Protein AF-A0A7R9PEX0-F1 (afdb_monomer)

Structure (mmCIF, N/CA/C/O backbone):
data_AF-A0A7R9PEX0-F1
#
_entry.id   AF-A0A7R9PEX0-F1
#
loop_
_atom_site.group_PDB
_atom_site.id
_atom_site.type_symbol
_atom_site.label_atom_id
_atom_site.label_alt_id
_atom_site.label_comp_id
_atom_site.label_asym_id
_atom_site.label_entity_id
_atom_site.label_seq_id
_atom_site.pdbx_PDB_ins_code
_atom_site.Cartn_x
_atom_site.Cartn_y
_atom_site.Cartn_z
_atom_site.occupancy
_atom_site.B_iso_or_equiv
_atom_site.auth_seq_id
_atom_site.auth_comp_id
_atom_site.auth_asym_id
_atom_site.auth_atom_id
_atom_site.pdbx_PDB_model_num
ATOM 1 N N . VAL A 1 1 ? 15.701 0.969 -2.420 1.00 59.28 1 VAL A N 1
ATOM 2 C CA . VAL A 1 1 ? 16.287 2.121 -3.173 1.00 59.28 1 VAL A CA 1
ATOM 3 C C . VAL A 1 1 ? 17.121 1.694 -4.387 1.00 59.28 1 VAL A C 1
ATOM 5 O O . VAL A 1 1 ? 16.841 2.173 -5.481 1.00 59.28 1 VAL A O 1
ATOM 8 N N . LEU A 1 2 ? 18.092 0.781 -4.248 1.00 70.50 2 LEU A N 1
ATOM 9 C CA . LEU A 1 2 ? 18.941 0.344 -5.372 1.00 70.50 2 LEU A CA 1
ATOM 10 C C . LEU A 1 2 ? 18.172 -0.423 -6.465 1.00 70.50 2 LEU A C 1
ATOM 12 O O . LEU A 1 2 ? 18.310 -0.108 -7.642 1.00 70.50 2 LEU A O 1
ATOM 16 N N . MET A 1 3 ? 17.311 -1.373 -6.082 1.00 71.62 3 MET A N 1
ATOM 17 C CA . MET A 1 3 ? 16.516 -2.155 -7.045 1.00 71.62 3 MET A CA 1
ATOM 18 C C . MET A 1 3 ? 15.569 -1.270 -7.865 1.00 71.62 3 MET A C 1
ATOM 20 O O . MET A 1 3 ? 15.508 -1.384 -9.085 1.00 71.62 3 MET A O 1
ATOM 24 N N . LYS A 1 4 ? 14.920 -0.295 -7.217 1.00 69.44 4 LYS A N 1
ATOM 25 C CA . LYS A 1 4 ? 14.144 0.756 -7.891 1.00 69.44 4 LYS A CA 1
ATOM 26 C C . LYS A 1 4 ? 14.988 1.508 -8.915 1.00 69.44 4 LYS A C 1
ATOM 28 O O . LYS A 1 4 ? 14.563 1.661 -10.057 1.00 69.44 4 LYS A O 1
ATOM 33 N N . TYR A 1 5 ? 16.153 2.008 -8.495 1.00 75.81 5 TYR A N 1
ATOM 34 C CA . TYR A 1 5 ? 17.030 2.786 -9.366 1.00 75.81 5 TYR A CA 1
ATOM 35 C C . TYR A 1 5 ? 17.393 1.986 -10.617 1.00 75.81 5 TYR A C 1
ATOM 37 O O . TYR A 1 5 ? 17.167 2.477 -11.716 1.00 75.81 5 TYR A O 1
ATOM 45 N N . LEU A 1 6 ? 17.814 0.729 -10.449 1.00 76.06 6 LEU A N 1
ATOM 46 C CA . LEU A 1 6 ? 18.171 -0.159 -11.555 1.00 76.06 6 LEU A CA 1
ATOM 47 C C . LEU A 1 6 ? 17.001 -0.425 -12.514 1.00 76.06 6 LEU A C 1
ATOM 49 O O . LEU A 1 6 ? 17.200 -0.473 -13.728 1.00 76.06 6 LEU A O 1
ATOM 53 N N . GLY A 1 7 ? 15.779 -0.567 -11.991 1.00 79.69 7 GLY A N 1
ATOM 54 C CA . GLY A 1 7 ? 14.582 -0.782 -12.808 1.00 79.69 7 GLY A CA 1
ATOM 55 C C . GLY A 1 7 ? 14.257 0.420 -13.670 1.00 79.69 7 GLY A C 1
ATOM 56 O O . GLY A 1 7 ? 14.071 0.269 -14.878 1.00 79.69 7 GLY A O 1
ATOM 57 N N . LYS A 1 8 ? 14.285 1.611 -13.064 1.00 76.69 8 LYS A N 1
ATOM 58 C CA . LYS A 1 8 ? 14.032 2.869 -13.770 1.00 76.69 8 LYS A CA 1
ATOM 59 C C . LYS A 1 8 ? 15.133 3.199 -14.774 1.00 76.69 8 LYS A C 1
ATOM 61 O O . LYS A 1 8 ? 14.828 3.553 -15.906 1.00 76.69 8 LYS A O 1
ATOM 66 N N . SER A 1 9 ? 16.399 3.110 -14.363 1.00 83.44 9 SER A N 1
ATOM 67 C CA . SER A 1 9 ? 17.535 3.599 -15.152 1.00 83.44 9 SER A CA 1
ATOM 68 C C . SER A 1 9 ? 17.871 2.699 -16.337 1.00 83.44 9 SER A C 1
ATOM 70 O O . SER A 1 9 ? 18.325 3.197 -17.362 1.00 83.44 9 SER A O 1
ATOM 72 N N . HIS A 1 10 ? 17.637 1.388 -16.218 1.00 85.06 10 HIS A N 1
ATOM 73 C CA . HIS A 1 10 ? 17.987 0.411 -17.255 1.00 85.06 10 HIS A CA 1
ATOM 74 C C . HIS A 1 10 ? 16.772 -0.222 -17.947 1.00 85.06 10 HIS A C 1
ATOM 76 O O . HIS A 1 10 ? 16.941 -1.160 -18.722 1.00 85.06 10 HIS A O 1
ATOM 82 N N . ASN A 1 11 ? 15.556 0.277 -17.687 1.00 88.06 11 ASN A N 1
ATOM 83 C CA . ASN A 1 11 ? 14.304 -0.262 -18.230 1.00 88.06 11 ASN A CA 1
ATOM 84 C C . ASN A 1 11 ? 14.099 -1.760 -17.916 1.00 88.06 11 ASN A C 1
ATOM 86 O O . ASN A 1 11 ? 13.616 -2.539 -18.736 1.00 88.06 11 ASN A O 1
ATOM 90 N N . LEU A 1 12 ? 14.499 -2.179 -16.713 1.00 91.19 12 LEU A N 1
ATOM 91 C CA . LEU A 1 12 ? 14.468 -3.576 -16.262 1.00 91.19 12 LEU A CA 1
ATOM 92 C C . LEU A 1 12 ? 13.310 -3.856 -15.298 1.00 91.19 12 LEU A C 1
ATOM 94 O O . LEU A 1 12 ? 13.420 -4.735 -14.445 1.00 91.19 12 LEU A O 1
ATOM 98 N N . TRP A 1 13 ? 12.210 -3.114 -15.431 1.00 89.88 13 TRP A N 1
ATOM 99 C CA . TRP A 1 13 ? 11.080 -3.119 -14.502 1.00 89.88 13 TRP A CA 1
ATOM 100 C C . TRP A 1 13 ? 10.584 -4.524 -14.161 1.00 89.88 13 TRP A C 1
ATOM 102 O O . TRP A 1 13 ? 10.715 -4.949 -13.019 1.00 89.88 13 TRP A O 1
ATOM 112 N N . HIS A 1 14 ? 10.124 -5.282 -15.159 1.00 91.62 14 HIS A N 1
ATOM 113 C CA . HIS A 1 14 ? 9.587 -6.629 -14.944 1.00 91.62 14 HIS A CA 1
ATOM 114 C C . HIS A 1 14 ? 10.637 -7.620 -14.436 1.00 91.62 14 HIS A C 1
ATOM 116 O O . HIS A 1 14 ? 10.339 -8.444 -13.581 1.00 91.62 14 HIS A O 1
ATOM 122 N N . ARG A 1 15 ? 11.887 -7.529 -14.913 1.00 91.50 15 ARG A N 1
ATOM 123 C CA . ARG A 1 15 ? 12.970 -8.415 -14.448 1.00 91.50 15 ARG A CA 1
ATOM 124 C C . ARG A 1 15 ? 13.267 -8.207 -12.967 1.00 91.50 15 ARG A C 1
ATOM 126 O O . ARG A 1 15 ? 13.520 -9.174 -12.256 1.00 91.50 15 ARG A O 1
ATOM 133 N N . ILE A 1 16 ? 13.234 -6.960 -12.510 1.00 91.38 16 ILE A N 1
ATOM 134 C CA . ILE A 1 16 ? 13.450 -6.630 -11.102 1.00 91.38 16 ILE A CA 1
ATOM 135 C C . ILE A 1 16 ? 12.236 -7.014 -10.263 1.00 91.38 16 ILE A C 1
ATOM 137 O O . ILE A 1 16 ? 12.432 -7.604 -9.207 1.00 91.38 16 ILE A O 1
ATOM 141 N N . THR A 1 17 ? 11.012 -6.774 -10.742 1.00 92.12 17 THR A N 1
ATOM 142 C CA . THR A 1 17 ? 9.789 -7.235 -10.065 1.00 92.12 17 THR A CA 1
ATOM 143 C C . THR A 1 17 ? 9.808 -8.751 -9.858 1.00 92.12 17 THR A C 1
ATOM 145 O O . THR A 1 17 ? 9.695 -9.197 -8.723 1.00 92.12 17 THR A O 1
ATOM 148 N N . LEU A 1 18 ? 10.087 -9.538 -10.903 1.00 92.06 18 LEU A N 1
ATOM 149 C CA . LEU A 1 18 ? 10.189 -11.001 -10.806 1.00 92.06 18 LEU A CA 1
ATOM 150 C C . LEU A 1 18 ? 11.287 -11.450 -9.829 1.00 92.06 18 LEU A C 1
ATOM 152 O O . LEU A 1 18 ? 11.100 -12.382 -9.050 1.00 92.06 18 LEU A O 1
ATOM 156 N N . SER A 1 19 ? 12.442 -10.776 -9.840 1.00 91.44 19 SER A N 1
ATOM 157 C CA . SER A 1 19 ? 13.519 -11.077 -8.892 1.00 91.44 19 SER A CA 1
ATOM 158 C C . SER A 1 19 ? 13.116 -10.777 -7.446 1.00 91.44 19 SER A C 1
ATOM 160 O O . SER A 1 19 ? 13.521 -11.509 -6.546 1.00 91.44 19 SER A O 1
ATOM 162 N N . LEU A 1 20 ? 12.355 -9.705 -7.213 1.00 91.06 20 LEU A N 1
ATOM 163 C CA . LEU A 1 20 ? 11.848 -9.345 -5.891 1.00 91.06 20 LEU A CA 1
ATOM 164 C C . LEU A 1 20 ? 10.768 -10.325 -5.420 1.00 91.06 20 LEU A C 1
ATOM 166 O O . LEU A 1 20 ? 10.795 -10.710 -4.259 1.00 91.06 20 LEU A O 1
ATOM 170 N N . GLU A 1 21 ? 9.877 -10.781 -6.301 1.00 91.88 21 GLU A N 1
ATOM 171 C CA . GLU A 1 21 ? 8.869 -11.808 -5.991 1.00 91.88 21 GLU A CA 1
ATOM 172 C C . GLU A 1 21 ? 9.516 -13.126 -5.558 1.00 91.88 21 GLU A C 1
ATOM 174 O O . GLU A 1 21 ? 9.145 -13.697 -4.533 1.00 91.88 21 GLU A O 1
ATOM 179 N N . HIS A 1 22 ? 10.534 -13.579 -6.293 1.00 90.25 22 HIS A N 1
ATOM 180 C CA . HIS A 1 22 ? 11.294 -14.776 -5.940 1.00 90.25 22 HIS A CA 1
ATOM 181 C C . HIS A 1 22 ? 11.942 -14.637 -4.552 1.00 90.25 22 HIS A C 1
ATOM 183 O O . HIS A 1 22 ? 11.809 -15.517 -3.702 1.00 90.25 22 HIS A O 1
ATOM 189 N N . LEU A 1 23 ? 12.567 -13.489 -4.268 1.00 89.06 23 LEU A N 1
ATOM 190 C CA . LEU A 1 23 ? 13.148 -13.209 -2.952 1.00 89.06 23 LEU A CA 1
ATOM 191 C C . LEU A 1 23 ? 12.095 -13.094 -1.839 1.00 89.06 23 LEU A C 1
ATOM 193 O O . LEU A 1 23 ? 12.374 -13.498 -0.710 1.00 89.06 23 LEU A O 1
ATOM 197 N N . ALA A 1 24 ? 10.916 -12.545 -2.137 1.00 87.19 24 ALA A N 1
ATOM 198 C CA . ALA A 1 24 ? 9.837 -12.339 -1.175 1.00 87.19 24 ALA A CA 1
ATOM 199 C C . ALA A 1 24 ? 9.167 -13.659 -0.773 1.00 87.19 24 ALA A C 1
ATOM 201 O O . ALA A 1 24 ? 8.900 -13.878 0.409 1.00 87.19 24 ALA A O 1
ATOM 202 N N . PHE A 1 25 ? 8.899 -14.540 -1.741 1.00 85.50 25 PHE A N 1
ATOM 203 C CA . PHE A 1 25 ? 8.056 -15.717 -1.527 1.00 85.50 25 PHE A CA 1
ATOM 204 C C . PHE A 1 25 ? 8.840 -17.026 -1.386 1.00 85.50 25 PHE A C 1
ATOM 206 O O . PHE A 1 25 ? 8.417 -17.903 -0.635 1.00 85.50 25 PHE A O 1
ATOM 213 N N . GLU A 1 26 ? 9.997 -17.174 -2.034 1.00 72.81 26 GLU A N 1
ATOM 214 C CA . GLU A 1 26 ? 10.742 -18.442 -2.021 1.00 72.81 26 GLU A CA 1
ATOM 215 C C . GLU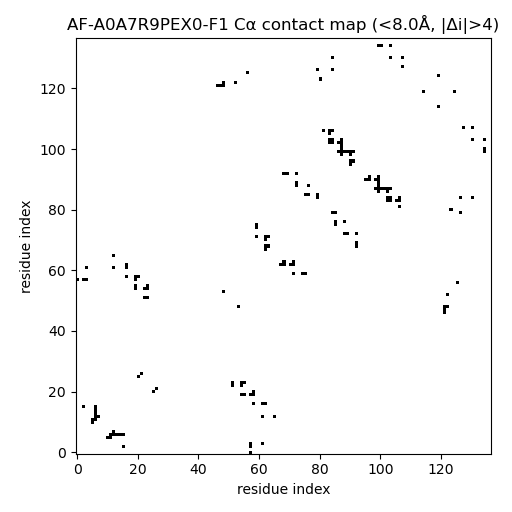 A 1 26 ? 11.642 -18.588 -0.782 1.00 72.81 26 GLU A C 1
ATOM 217 O O . GLU A 1 26 ? 11.791 -19.677 -0.222 1.00 72.81 26 GLU A O 1
ATOM 222 N N . ASN A 1 27 ? 12.152 -17.473 -0.247 1.00 60.16 27 ASN A N 1
ATOM 223 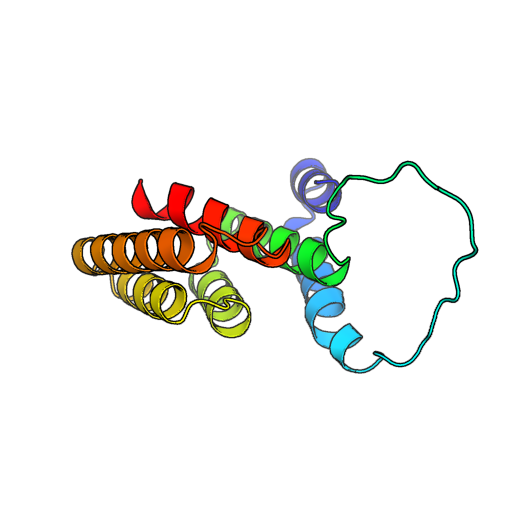C CA . ASN A 1 27 ? 12.964 -17.471 0.976 1.00 60.16 27 ASN A CA 1
ATOM 224 C C . ASN A 1 27 ? 12.169 -17.764 2.262 1.00 60.16 27 ASN A C 1
ATOM 226 O O . ASN A 1 27 ? 12.780 -18.022 3.301 1.00 60.16 27 ASN A O 1
ATOM 230 N N . GLY A 1 28 ? 10.832 -17.778 2.213 1.00 53.62 28 GLY A N 1
ATOM 231 C CA . GLY A 1 28 ? 9.992 -18.202 3.339 1.00 53.62 28 GLY A CA 1
ATOM 232 C C . GLY A 1 28 ? 10.193 -19.674 3.728 1.00 53.62 28 GLY A C 1
ATOM 233 O O . GLY A 1 28 ? 9.971 -20.037 4.881 1.00 53.62 28 GLY A O 1
ATOM 234 N N . ASN A 1 29 ? 10.687 -20.511 2.805 1.00 48.09 29 ASN A N 1
ATOM 235 C CA . ASN A 1 29 ? 10.892 -21.946 3.031 1.00 48.09 29 ASN A CA 1
ATOM 236 C C . ASN A 1 29 ? 12.288 -22.309 3.580 1.00 48.09 29 ASN A C 1
ATOM 238 O O . ASN A 1 29 ? 12.491 -23.427 4.046 1.00 48.09 29 ASN A O 1
ATOM 242 N N . ASN A 1 30 ? 13.247 -21.375 3.565 1.00 45.03 30 ASN A N 1
ATOM 243 C CA . ASN A 1 30 ? 14.646 -21.598 3.969 1.00 45.03 30 ASN A CA 1
ATOM 244 C C . ASN A 1 30 ? 15.013 -20.936 5.314 1.00 45.03 30 ASN A C 1
ATOM 246 O O . ASN A 1 30 ? 16.185 -20.677 5.594 1.00 45.03 30 ASN A O 1
ATOM 250 N N . GLY A 1 31 ? 14.028 -20.693 6.186 1.00 46.56 31 GLY A N 1
ATOM 251 C CA . GLY A 1 31 ? 14.182 -20.050 7.503 1.00 46.56 31 GLY A CA 1
ATOM 252 C C . GLY A 1 31 ? 15.015 -20.806 8.557 1.00 46.56 31 GLY A C 1
ATOM 253 O O . GLY A 1 31 ? 14.838 -20.574 9.751 1.00 46.56 31 GLY A O 1
ATOM 254 N N . GLN A 1 32 ? 15.914 -21.710 8.162 1.00 41.28 32 GLN A N 1
ATOM 255 C CA . GLN A 1 32 ? 16.854 -22.408 9.050 1.00 41.28 32 GLN A CA 1
ATOM 256 C C . GLN A 1 32 ? 18.284 -22.431 8.488 1.00 41.28 32 GLN A C 1
ATOM 258 O O . GLN A 1 32 ? 18.999 -23.417 8.626 1.00 41.28 32 GLN A O 1
ATOM 263 N N . LEU A 1 33 ? 18.761 -21.333 7.905 1.00 40.69 33 LEU A N 1
ATOM 264 C CA . LEU A 1 33 ? 20.202 -21.087 7.815 1.00 40.69 33 LEU A CA 1
ATOM 265 C C . LEU A 1 33 ? 20.554 -19.892 8.693 1.00 40.69 33 LEU A C 1
ATOM 267 O O . LEU A 1 33 ? 20.584 -18.739 8.276 1.00 40.69 33 LEU A O 1
ATOM 271 N N . LYS A 1 34 ? 20.811 -20.218 9.964 1.00 46.28 34 LYS A N 1
ATOM 272 C CA . LYS A 1 34 ? 21.477 -19.351 10.932 1.00 46.28 34 LYS A CA 1
ATOM 273 C C . LYS A 1 34 ? 22.784 -18.841 10.324 1.00 46.28 34 LYS A C 1
ATOM 275 O O . LYS A 1 34 ? 23.790 -19.545 10.344 1.00 46.28 34 LYS A O 1
ATOM 280 N N . THR A 1 35 ? 22.817 -17.595 9.876 1.00 39.62 35 THR A N 1
ATOM 281 C CA . THR A 1 35 ? 24.074 -16.854 9.889 1.00 39.62 35 THR A CA 1
ATOM 282 C C . THR A 1 35 ? 24.266 -16.341 11.310 1.00 39.62 35 THR A C 1
ATOM 284 O O . THR A 1 35 ? 23.732 -15.304 11.688 1.00 39.62 35 THR A O 1
ATOM 287 N N . LYS A 1 36 ? 25.031 -17.096 12.111 1.00 45.81 36 LYS A N 1
ATOM 288 C CA . LYS A 1 36 ? 25.866 -16.482 13.148 1.00 45.81 36 LYS A CA 1
ATOM 289 C C . LYS A 1 36 ? 26.700 -15.422 12.424 1.00 45.81 36 LYS A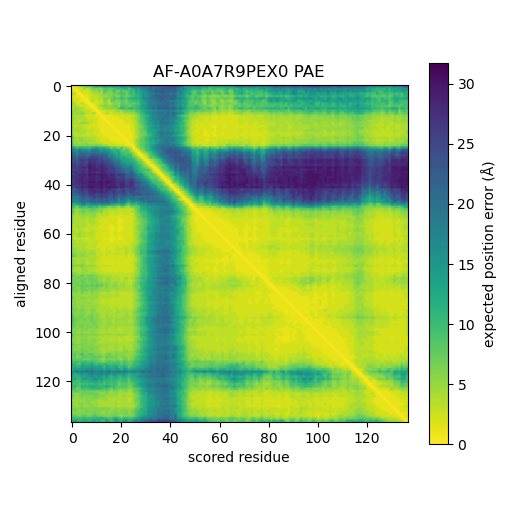 C 1
ATOM 291 O O . LYS A 1 36 ? 27.603 -15.783 11.677 1.00 45.81 36 LYS A O 1
ATOM 296 N N . ARG A 1 37 ? 26.340 -14.151 12.566 1.00 44.38 37 ARG A N 1
ATOM 297 C CA . ARG A 1 37 ? 27.236 -13.039 12.266 1.00 44.38 37 ARG A CA 1
ATOM 298 C C . ARG A 1 37 ? 27.631 -12.419 13.594 1.00 44.38 37 ARG A C 1
ATOM 300 O O . ARG A 1 37 ? 26.816 -12.331 14.510 1.00 44.38 37 ARG A O 1
ATOM 307 N N . ASP A 1 38 ? 28.925 -12.188 13.685 1.00 34.94 38 ASP A N 1
ATOM 308 C CA . ASP A 1 38 ? 29.690 -12.016 14.898 1.00 34.94 38 ASP A CA 1
ATOM 309 C C . ASP A 1 38 ? 29.280 -10.811 15.741 1.00 34.94 38 ASP A C 1
ATOM 311 O O . ASP A 1 38 ? 28.719 -9.821 15.280 1.00 34.94 38 ASP A O 1
ATOM 315 N N . VAL A 1 39 ? 29.627 -10.942 17.014 1.00 49.62 39 VAL A N 1
ATOM 316 C CA . VAL A 1 39 ? 29.711 -9.893 18.020 1.00 49.62 39 VAL A CA 1
ATOM 317 C C . VAL A 1 39 ? 30.640 -8.783 17.512 1.00 49.62 39 VAL A C 1
ATOM 319 O O . VAL A 1 39 ? 31.852 -8.945 17.585 1.00 49.62 39 VAL A O 1
ATOM 322 N N . SER A 1 40 ? 30.092 -7.678 17.007 1.00 53.56 40 SER A N 1
ATOM 323 C CA . SER A 1 40 ? 30.682 -6.329 17.059 1.00 53.56 40 SER A CA 1
ATOM 324 C C . SER A 1 40 ? 29.756 -5.351 16.341 1.00 53.56 40 SER A C 1
ATOM 326 O O . SER A 1 40 ? 29.757 -5.314 15.119 1.00 53.56 40 SER A O 1
ATOM 328 N N . ASP A 1 41 ? 28.945 -4.614 17.100 1.00 38.53 41 ASP A N 1
ATOM 329 C CA . ASP A 1 41 ? 28.834 -3.152 16.989 1.00 38.53 41 ASP A CA 1
ATOM 330 C C . ASP A 1 41 ? 27.837 -2.647 18.043 1.00 38.53 41 ASP A C 1
ATOM 332 O O . ASP A 1 41 ? 26.634 -2.882 17.992 1.00 38.53 41 ASP A O 1
ATOM 336 N N . CYS A 1 42 ? 28.369 -1.993 19.077 1.00 48.47 42 CYS A N 1
ATOM 337 C CA . CYS A 1 42 ? 27.631 -1.492 20.239 1.00 48.47 42 CYS A CA 1
ATOM 338 C C . CYS A 1 42 ? 27.038 -0.083 20.036 1.00 48.47 42 CYS A C 1
ATOM 340 O O . CYS A 1 42 ? 26.765 0.606 21.016 1.00 48.47 42 CYS A O 1
ATOM 342 N N . TYR A 1 43 ? 26.821 0.339 18.785 1.00 52.66 43 TYR A N 1
ATOM 343 C CA . TYR A 1 43 ? 26.269 1.656 18.436 1.00 52.66 43 TYR A CA 1
ATOM 344 C C . TYR A 1 43 ? 25.293 1.615 17.250 1.00 52.66 43 TYR A C 1
ATOM 346 O O . TYR A 1 43 ? 25.230 2.567 16.479 1.00 52.66 43 TYR A O 1
ATOM 354 N N . ASP A 1 44 ? 24.504 0.549 17.107 1.00 47.19 44 ASP A N 1
ATOM 355 C CA . ASP A 1 44 ? 23.422 0.516 16.117 1.00 47.19 44 ASP A CA 1
ATOM 356 C C . ASP A 1 44 ? 22.066 0.719 16.814 1.00 47.19 44 ASP A C 1
ATOM 358 O O . ASP A 1 44 ? 21.410 -0.223 17.259 1.00 47.19 44 ASP A O 1
ATOM 362 N N . PHE A 1 45 ? 21.694 1.988 17.018 1.00 48.41 45 PHE A N 1
ATOM 363 C CA . PHE A 1 45 ? 20.371 2.389 17.520 1.00 48.41 45 PHE A CA 1
ATOM 364 C C . PHE A 1 45 ? 19.422 2.706 16.354 1.00 48.41 45 PHE A C 1
ATOM 366 O O . PHE A 1 45 ? 18.518 3.527 16.494 1.00 48.41 45 PHE A O 1
ATOM 373 N N . GLU A 1 46 ? 19.629 2.104 15.181 1.00 55.44 46 GLU A N 1
ATOM 374 C CA . GLU A 1 46 ? 18.650 2.167 14.103 1.00 55.44 46 GLU A CA 1
ATOM 375 C C . GLU A 1 46 ? 17.785 0.898 14.160 1.00 55.44 46 GLU A C 1
ATOM 377 O O . GLU A 1 46 ? 18.319 -0.211 14.251 1.00 55.44 46 GLU A O 1
ATOM 382 N N . PRO A 1 47 ? 16.442 1.000 14.174 1.00 54.00 47 PRO A N 1
ATOM 383 C CA . PRO A 1 47 ? 15.588 -0.174 14.104 1.00 54.00 47 PRO A CA 1
ATOM 384 C C . PRO A 1 47 ? 15.788 -0.825 12.732 1.00 54.00 47 PRO A C 1
ATOM 386 O O . PRO A 1 47 ? 15.143 -0.452 11.753 1.00 54.00 47 PRO A O 1
ATOM 389 N N . THR A 1 48 ? 16.721 -1.770 12.643 1.00 59.06 48 THR A N 1
ATOM 390 C CA . THR A 1 48 ? 17.081 -2.400 11.376 1.00 59.06 48 THR A CA 1
ATOM 391 C C . THR A 1 48 ? 15.880 -3.173 10.846 1.00 59.06 48 THR A C 1
ATOM 393 O O . THR A 1 48 ? 15.355 -4.104 11.469 1.00 59.06 48 THR A O 1
ATOM 396 N N . MET A 1 49 ? 15.381 -2.730 9.694 1.00 66.56 49 MET A N 1
ATOM 397 C CA . MET A 1 49 ? 14.308 -3.418 9.000 1.00 66.56 49 MET A CA 1
ATOM 398 C C . MET A 1 49 ? 14.793 -4.807 8.603 1.00 66.56 49 MET A C 1
ATOM 400 O O . MET A 1 49 ? 15.917 -4.980 8.139 1.00 66.56 49 MET A O 1
ATOM 404 N N . SER A 1 50 ? 13.960 -5.830 8.813 1.00 79.44 50 SER A N 1
ATOM 405 C CA . SER A 1 50 ? 14.346 -7.173 8.377 1.00 79.44 50 SER A CA 1
ATOM 406 C C . SER A 1 50 ? 14.569 -7.166 6.856 1.00 79.44 50 SER A C 1
ATOM 408 O O . SER A 1 50 ? 13.772 -6.544 6.147 1.00 79.44 50 SER A O 1
ATOM 410 N N . PRO A 1 51 ? 15.563 -7.896 6.321 1.00 80.31 51 PRO A N 1
ATOM 411 C CA . PRO A 1 51 ? 15.798 -7.950 4.876 1.00 80.31 51 PRO A CA 1
ATOM 412 C C . PRO A 1 51 ? 14.557 -8.371 4.076 1.00 80.31 51 PRO A C 1
ATOM 414 O O . PRO A 1 51 ? 14.356 -7.940 2.947 1.00 80.31 51 PRO A O 1
ATOM 417 N N . GLN A 1 52 ? 13.689 -9.193 4.675 1.00 83.69 52 GLN A N 1
ATOM 418 C CA . GLN A 1 52 ? 12.409 -9.594 4.087 1.00 83.69 52 GLN A CA 1
ATOM 419 C C . GLN A 1 52 ? 11.438 -8.413 3.959 1.00 83.69 52 GLN A C 1
ATOM 421 O O . GLN A 1 52 ? 10.818 -8.247 2.913 1.00 83.69 52 GLN A O 1
ATOM 426 N N . GLN A 1 53 ? 11.344 -7.564 4.986 1.00 83.69 53 GLN A N 1
ATOM 427 C CA . GLN A 1 53 ? 10.534 -6.345 4.935 1.00 83.69 53 GLN A CA 1
ATOM 428 C C . GLN A 1 53 ? 11.029 -5.401 3.834 1.00 83.69 53 GLN A C 1
ATOM 430 O O . GLN A 1 53 ? 10.220 -4.885 3.075 1.00 83.69 53 GLN A O 1
ATOM 435 N N . GLU A 1 54 ? 12.343 -5.220 3.689 1.00 86.19 54 GLU A N 1
ATOM 436 C CA . GLU A 1 54 ? 12.898 -4.349 2.643 1.00 86.19 54 GLU A CA 1
ATOM 437 C C . GLU A 1 54 ? 12.571 -4.838 1.225 1.00 86.19 54 GLU A C 1
ATOM 439 O O . GLU A 1 54 ?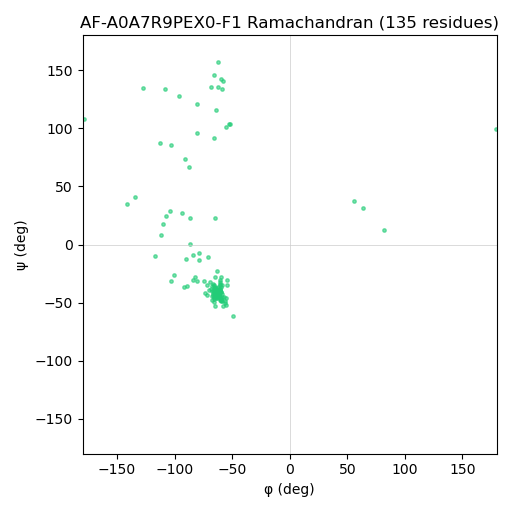 12.327 -4.032 0.317 1.00 86.19 54 GLU A O 1
ATOM 444 N N . VAL A 1 55 ? 12.559 -6.160 1.025 1.00 89.12 55 VAL A N 1
ATOM 445 C CA . VAL A 1 55 ? 12.147 -6.781 -0.240 1.00 89.12 55 VAL A CA 1
ATOM 446 C C . VAL A 1 55 ? 10.663 -6.525 -0.501 1.00 89.12 55 VAL A C 1
ATOM 448 O O . VAL A 1 55 ? 10.317 -6.125 -1.611 1.00 89.12 55 VAL A O 1
ATOM 451 N N . LEU A 1 56 ? 9.800 -6.692 0.506 1.00 90.62 56 LEU A N 1
ATOM 452 C CA . LEU A 1 56 ? 8.357 -6.451 0.391 1.00 90.62 56 LEU A CA 1
ATOM 453 C C . LEU A 1 56 ? 8.034 -4.974 0.129 1.00 90.62 56 LEU A C 1
ATOM 455 O O . LEU A 1 56 ? 7.245 -4.666 -0.764 1.00 90.62 56 LEU A O 1
ATOM 459 N N . ASP A 1 57 ? 8.705 -4.055 0.821 1.00 90.44 57 ASP A N 1
ATOM 460 C CA . ASP A 1 57 ? 8.563 -2.615 0.599 1.00 90.44 57 ASP A CA 1
ATOM 461 C C . ASP A 1 57 ? 9.019 -2.238 -0.819 1.00 90.44 57 ASP A C 1
ATOM 463 O O . ASP A 1 57 ? 8.338 -1.492 -1.523 1.00 90.44 57 ASP A O 1
ATOM 467 N N . SER A 1 58 ? 10.136 -2.812 -1.281 1.00 90.50 58 SER A N 1
ATOM 468 C CA . SER A 1 58 ? 10.627 -2.602 -2.648 1.00 90.50 58 SER A CA 1
ATOM 469 C C . SER A 1 58 ? 9.664 -3.167 -3.697 1.00 90.50 58 SER A C 1
ATOM 471 O O . SER A 1 58 ? 9.450 -2.534 -4.730 1.00 90.50 58 SER A O 1
ATOM 473 N N . LEU A 1 59 ? 9.073 -4.338 -3.445 1.00 92.38 59 LEU A N 1
ATOM 474 C CA . LEU A 1 59 ? 8.107 -4.973 -4.338 1.00 92.38 59 LEU A CA 1
ATOM 475 C C . LEU A 1 59 ? 6.798 -4.170 -4.421 1.00 92.38 59 LEU A C 1
ATOM 477 O O . LEU A 1 59 ? 6.312 -3.914 -5.523 1.00 92.38 59 LEU A O 1
ATOM 481 N N . SER A 1 60 ? 6.276 -3.693 -3.286 1.00 92.94 60 SER A N 1
ATOM 482 C CA . SER A 1 60 ? 5.067 -2.854 -3.250 1.00 92.94 60 SER A CA 1
ATOM 483 C C . SER A 1 60 ? 5.244 -1.547 -4.036 1.00 92.94 60 SER A C 1
ATOM 485 O O . SER A 1 60 ? 4.356 -1.132 -4.789 1.00 92.94 60 SER A O 1
ATOM 487 N N . GLU A 1 61 ? 6.419 -0.920 -3.943 1.00 91.06 61 GLU A N 1
ATOM 488 C CA . GLU A 1 61 ? 6.739 0.271 -4.728 1.00 91.06 61 GLU A CA 1
ATOM 489 C C . GLU A 1 61 ? 6.817 -0.049 -6.232 1.00 91.06 61 GLU A C 1
ATOM 491 O O . GLU A 1 61 ? 6.306 0.720 -7.049 1.00 91.06 61 GLU A O 1
ATOM 496 N N . MET A 1 62 ? 7.405 -1.189 -6.615 1.00 92.19 62 MET A N 1
ATOM 497 C CA . MET A 1 62 ? 7.464 -1.619 -8.019 1.00 92.19 62 MET A CA 1
ATOM 498 C C . MET A 1 62 ? 6.069 -1.837 -8.615 1.00 92.19 62 MET A C 1
ATOM 500 O O . MET A 1 62 ? 5.812 -1.338 -9.712 1.00 92.19 62 MET A O 1
ATOM 504 N N . TYR 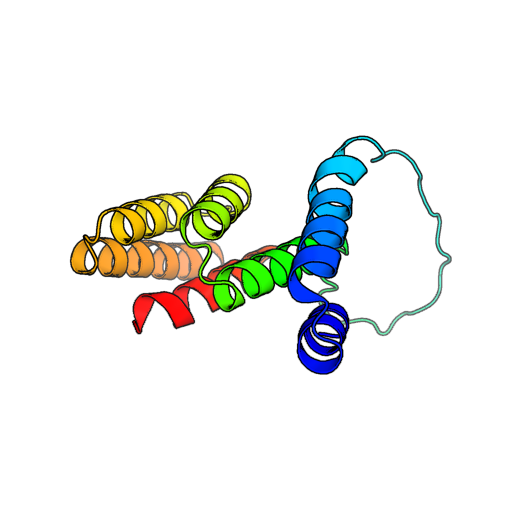A 1 63 ? 5.151 -2.491 -7.894 1.00 94.44 63 TYR A N 1
ATOM 505 C CA . TYR A 1 63 ? 3.759 -2.639 -8.341 1.00 94.44 63 TYR A CA 1
ATOM 506 C C . TYR A 1 63 ? 3.055 -1.286 -8.506 1.00 94.44 63 TYR A C 1
ATOM 508 O O . TYR A 1 63 ? 2.414 -1.044 -9.527 1.00 94.44 63 TYR A O 1
ATOM 516 N N . THR A 1 64 ? 3.263 -0.351 -7.573 1.00 91.25 64 THR A N 1
ATOM 517 C CA . THR A 1 64 ? 2.704 1.012 -7.669 1.00 91.25 64 THR A CA 1
ATOM 518 C C . THR A 1 64 ? 3.196 1.751 -8.922 1.00 91.25 64 THR A C 1
ATOM 520 O O . THR A 1 64 ? 2.442 2.478 -9.579 1.00 91.25 64 THR A O 1
ATOM 523 N N . LEU A 1 65 ? 4.476 1.583 -9.267 1.00 90.62 65 LEU A N 1
ATOM 524 C CA . LEU A 1 65 ? 5.098 2.214 -10.435 1.00 90.62 65 LEU A CA 1
ATOM 525 C C . LEU A 1 65 ? 4.632 1.599 -11.755 1.00 90.62 65 LEU A C 1
ATOM 527 O O . LEU A 1 65 ? 4.491 2.329 -12.734 1.00 90.62 65 LEU A O 1
ATOM 531 N N . LEU A 1 66 ? 4.378 0.291 -11.765 1.00 91.88 66 LEU A N 1
ATOM 532 C CA . LEU A 1 66 ? 3.822 -0.431 -12.908 1.00 91.88 66 LEU A CA 1
ATOM 533 C C . LEU A 1 66 ? 2.304 -0.259 -13.060 1.00 91.88 66 LEU A C 1
ATOM 535 O O . LEU A 1 66 ? 1.775 -0.655 -14.089 1.00 91.88 66 LEU A O 1
ATOM 539 N N . ARG A 1 67 ? 1.627 0.373 -12.087 1.00 92.12 67 ARG A N 1
ATOM 540 C CA . ARG A 1 67 ? 0.155 0.497 -12.019 1.00 92.12 67 ARG A CA 1
ATOM 541 C C . ARG A 1 67 ? -0.564 -0.846 -11.871 1.00 92.12 67 ARG A C 1
ATOM 543 O O . ARG A 1 67 ? -1.697 -1.001 -12.303 1.00 92.12 67 ARG A O 1
ATOM 550 N N . GLU A 1 68 ? 0.087 -1.794 -11.212 1.00 94.75 68 GLU A N 1
ATOM 551 C CA . GLU A 1 68 ? -0.460 -3.124 -10.943 1.00 94.75 68 GLU A CA 1
ATOM 552 C C . GLU A 1 68 ? -1.182 -3.124 -9.588 1.00 94.75 68 GLU A C 1
ATOM 554 O O . GLU A 1 68 ? -0.665 -3.612 -8.580 1.00 94.75 68 GLU A O 1
ATOM 559 N N . GLU A 1 69 ? -2.360 -2.498 -9.547 1.00 92.19 69 GLU A N 1
ATOM 560 C CA . GLU A 1 69 ? -3.104 -2.227 -8.306 1.00 92.19 69 GLU A CA 1
ATOM 561 C C . GLU A 1 69 ? -3.586 -3.507 -7.606 1.00 92.19 69 GLU A C 1
ATOM 563 O O . GLU A 1 69 ? -3.477 -3.615 -6.384 1.00 92.19 69 GLU A O 1
ATOM 568 N N . ASP A 1 70 ? -4.019 -4.518 -8.364 1.00 95.00 70 ASP A N 1
ATOM 569 C CA . ASP A 1 70 ? -4.472 -5.797 -7.803 1.00 95.00 70 ASP A CA 1
ATOM 570 C C . ASP A 1 70 ? -3.339 -6.583 -7.137 1.00 95.00 70 ASP A C 1
ATOM 572 O O . ASP A 1 70 ? -3.503 -7.138 -6.046 1.00 95.00 70 ASP A O 1
ATOM 576 N N . MET A 1 71 ? -2.159 -6.604 -7.765 1.00 94.31 71 MET A N 1
ATOM 577 C CA . MET A 1 71 ? -0.981 -7.258 -7.190 1.00 94.31 71 MET A CA 1
ATOM 578 C C . MET A 1 71 ? -0.499 -6.521 -5.942 1.00 94.31 71 MET A C 1
ATOM 580 O O . MET A 1 71 ? -0.160 -7.148 -4.935 1.00 94.31 71 MET A O 1
ATOM 584 N N . TRP A 1 72 ? -0.522 -5.188 -5.983 1.00 94.94 72 TRP A N 1
ATOM 585 C CA . TRP A 1 72 ? -0.201 -4.348 -4.838 1.00 94.94 72 TRP A CA 1
ATOM 586 C C . TRP A 1 72 ? -1.144 -4.598 -3.655 1.00 94.94 72 TRP A C 1
ATOM 588 O O . TRP A 1 72 ? -0.677 -4.826 -2.537 1.00 94.94 72 TRP A O 1
ATOM 598 N N . ALA A 1 73 ? -2.455 -4.626 -3.894 1.00 94.69 73 ALA A N 1
ATOM 599 C CA . ALA A 1 73 ? -3.441 -4.864 -2.849 1.00 94.69 73 ALA A CA 1
ATOM 600 C C . ALA A 1 73 ? -3.290 -6.269 -2.257 1.00 94.69 73 ALA A C 1
ATOM 602 O O . ALA A 1 73 ? -3.231 -6.421 -1.037 1.00 94.69 73 ALA A O 1
ATOM 603 N N . GLY A 1 74 ? -3.135 -7.294 -3.102 1.00 94.25 74 GLY A N 1
ATOM 604 C CA . GLY A 1 74 ? -2.929 -8.672 -2.653 1.00 94.25 74 GLY A CA 1
ATOM 605 C C . GLY A 1 74 ? -1.661 -8.856 -1.809 1.00 94.25 74 GLY A C 1
ATOM 606 O O . GLY A 1 74 ? -1.657 -9.653 -0.866 1.00 94.25 74 GLY A O 1
ATOM 607 N N . LEU A 1 75 ? -0.596 -8.104 -2.108 1.00 94.00 75 LEU A N 1
ATOM 608 C CA . LEU A 1 75 ? 0.629 -8.083 -1.308 1.00 94.00 75 LEU A CA 1
ATOM 609 C C . LEU A 1 75 ? 0.364 -7.511 0.092 1.00 94.00 75 LEU A C 1
ATOM 611 O O . LEU A 1 75 ? 0.664 -8.163 1.094 1.00 94.00 75 LEU A O 1
ATOM 615 N N . TRP A 1 76 ? -0.239 -6.322 0.167 1.00 93.25 76 TRP A N 1
ATOM 616 C CA . TRP A 1 76 ? -0.527 -5.662 1.441 1.00 93.25 76 TRP A CA 1
ATOM 617 C C . TRP A 1 76 ? -1.559 -6.405 2.281 1.00 93.25 76 TRP A C 1
ATOM 619 O O . TRP A 1 76 ? -1.416 -6.459 3.498 1.00 93.25 76 TRP A O 1
ATOM 629 N N . GLN A 1 77 ? -2.537 -7.057 1.656 1.00 92.06 77 GLN A N 1
ATOM 630 C CA . GLN A 1 77 ? -3.505 -7.882 2.371 1.00 92.06 77 GLN A CA 1
ATOM 631 C C . GLN A 1 77 ? -2.882 -9.030 3.159 1.00 92.06 77 GLN A C 1
ATOM 633 O O . GLN A 1 77 ? -3.367 -9.391 4.232 1.00 92.06 77 GLN A O 1
ATOM 638 N N . LYS A 1 78 ? -1.821 -9.628 2.611 1.00 89.69 78 LYS A N 1
ATOM 639 C CA . LYS A 1 78 ? -1.102 -10.736 3.247 1.00 89.69 78 LYS A CA 1
ATOM 640 C C . LYS A 1 78 ? -0.086 -10.259 4.280 1.00 89.69 78 LYS A C 1
ATOM 642 O O . LYS A 1 78 ? 0.224 -11.013 5.197 1.00 89.69 78 LYS A O 1
ATOM 647 N N . HIS A 1 79 ? 0.451 -9.053 4.101 1.00 87.69 79 HIS A N 1
ATOM 648 C CA . HIS A 1 79 ? 1.576 -8.546 4.887 1.00 87.69 79 HIS A CA 1
ATOM 649 C C . HIS A 1 79 ? 1.184 -7.582 6.011 1.00 87.69 79 HIS A C 1
ATOM 651 O O . HIS A 1 79 ? 1.899 -7.481 7.009 1.00 87.69 79 HIS A O 1
ATOM 657 N N . SER A 1 80 ? 0.062 -6.875 5.879 1.00 88.31 80 SER A N 1
ATOM 658 C CA . SER A 1 80 ? -0.362 -5.917 6.897 1.00 88.31 80 SER A CA 1
ATOM 659 C C . SER A 1 80 ? -0.710 -6.618 8.215 1.00 88.31 80 SER A C 1
ATOM 661 O O . SER A 1 80 ? -1.231 -7.738 8.260 1.00 88.31 80 SER A O 1
ATOM 663 N N . ARG A 1 81 ? -0.415 -5.940 9.321 1.00 86.12 81 ARG A N 1
ATOM 664 C CA . ARG A 1 81 ? -0.731 -6.389 10.678 1.00 86.12 81 ARG A CA 1
ATOM 665 C C . ARG A 1 81 ? -2.078 -5.859 11.136 1.00 86.12 81 ARG A C 1
ATOM 667 O O . ARG A 1 81 ? -2.803 -6.555 11.848 1.00 86.12 81 ARG A O 1
ATOM 674 N N . CYS A 1 82 ? -2.413 -4.629 10.756 1.00 88.12 82 CYS A N 1
ATOM 675 C CA . CYS A 1 82 ? -3.671 -4.014 11.142 1.00 88.12 82 CYS A CA 1
ATOM 676 C C . CYS A 1 82 ? -4.798 -4.515 10.235 1.00 88.12 82 CYS A C 1
ATOM 678 O O . CYS A 1 82 ? -4.806 -4.309 9.022 1.00 88.12 82 CYS A O 1
ATOM 680 N N . ARG A 1 83 ? -5.813 -5.139 10.840 1.00 91.31 83 ARG A N 1
ATOM 681 C CA . ARG A 1 83 ? -7.007 -5.598 10.115 1.00 91.31 83 ARG A CA 1
ATOM 682 C C . ARG A 1 83 ? -7.712 -4.435 9.412 1.00 91.31 83 ARG A C 1
ATOM 684 O O . ARG A 1 83 ? -8.266 -4.617 8.334 1.00 91.31 83 ARG A O 1
ATOM 691 N N . GLU A 1 84 ? -7.689 -3.261 10.024 1.00 93.50 84 GLU A N 1
ATOM 692 C CA . GLU A 1 84 ? -8.265 -2.031 9.495 1.00 93.50 84 GLU A CA 1
ATOM 693 C C . GLU A 1 84 ? -7.570 -1.585 8.197 1.00 93.50 84 GLU A C 1
ATOM 695 O O . GLU A 1 84 ? -8.264 -1.209 7.255 1.00 93.50 84 GLU A O 1
ATOM 700 N N . THR A 1 85 ? -6.243 -1.754 8.084 1.00 93.88 85 THR A N 1
ATOM 701 C CA . THR A 1 85 ? -5.488 -1.540 6.834 1.00 93.88 85 THR A CA 1
ATOM 702 C C . THR A 1 85 ? -6.037 -2.414 5.707 1.00 93.88 85 THR A C 1
ATOM 704 O O . THR A 1 85 ? -6.275 -1.933 4.603 1.00 93.88 85 THR A O 1
ATOM 707 N N . ASN A 1 86 ? -6.307 -3.694 5.987 1.00 95.00 86 ASN A N 1
ATOM 708 C CA . ASN A 1 86 ? -6.859 -4.614 4.988 1.00 95.00 86 ASN A CA 1
ATOM 709 C C . ASN A 1 86 ? -8.262 -4.222 4.536 1.00 95.00 86 ASN A C 1
ATOM 711 O O . ASN A 1 86 ? -8.576 -4.337 3.355 1.00 95.00 86 ASN A O 1
ATOM 715 N N . VAL A 1 87 ? -9.104 -3.767 5.464 1.00 95.69 87 VAL A N 1
ATOM 716 C CA . VAL A 1 87 ? -10.449 -3.278 5.139 1.00 95.69 87 VAL A CA 1
ATOM 717 C C . VAL A 1 87 ? -10.367 -2.020 4.274 1.00 95.69 87 VAL A C 1
ATOM 719 O O . VAL A 1 87 ? -11.076 -1.937 3.276 1.00 95.69 87 VAL A O 1
ATOM 722 N N . ALA A 1 88 ? -9.477 -1.083 4.611 1.00 95.38 88 ALA A N 1
ATOM 723 C CA . ALA A 1 88 ? -9.274 0.137 3.838 1.00 95.38 88 ALA A CA 1
ATOM 724 C C . ALA A 1 88 ? -8.851 -0.170 2.392 1.00 95.38 88 ALA A C 1
ATOM 726 O O . ALA A 1 88 ? -9.497 0.296 1.460 1.00 95.38 88 ALA A O 1
ATOM 727 N N . ILE A 1 89 ? -7.864 -1.053 2.201 1.00 95.12 89 ILE A N 1
ATOM 728 C CA . ILE A 1 89 ? -7.399 -1.474 0.866 1.00 95.12 89 ILE A CA 1
ATOM 729 C C . ILE A 1 89 ? -8.522 -2.137 0.055 1.00 95.12 89 ILE A C 1
ATOM 731 O O . ILE A 1 89 ? -8.636 -1.912 -1.147 1.00 95.12 89 ILE A O 1
ATOM 735 N N . MET A 1 90 ? -9.382 -2.940 0.691 1.00 95.12 90 MET A N 1
ATOM 736 C CA . MET A 1 90 ? -10.537 -3.532 0.000 1.00 95.12 90 MET A CA 1
ATOM 737 C C . MET A 1 90 ? -11.543 -2.491 -0.465 1.00 95.12 90 MET A C 1
ATOM 739 O O . MET A 1 90 ? -12.083 -2.618 -1.564 1.00 95.12 90 MET A O 1
ATOM 743 N N . TYR A 1 91 ? -11.790 -1.465 0.346 1.00 96.00 91 TYR A N 1
ATOM 744 C CA . TYR A 1 91 ? -12.634 -0.356 -0.071 1.00 96.00 91 TYR A CA 1
ATOM 745 C C . TYR A 1 91 ? -12.001 0.442 -1.214 1.00 96.00 91 TYR A C 1
ATOM 747 O O . TYR A 1 91 ? -12.712 0.769 -2.162 1.00 96.00 91 TYR A O 1
ATOM 755 N N . GLU A 1 92 ? -10.684 0.675 -1.193 1.00 93.31 92 GLU A N 1
ATOM 756 C CA . GLU A 1 92 ? -9.976 1.323 -2.307 1.00 93.31 92 GLU A CA 1
ATOM 757 C C . GLU A 1 92 ? -10.117 0.539 -3.615 1.00 93.31 92 GLU A C 1
ATOM 759 O O . GLU A 1 92 ? -10.492 1.120 -4.630 1.00 93.31 92 GLU A O 1
ATOM 764 N N . GLN A 1 93 ? -9.908 -0.783 -3.595 1.00 93.31 93 GLN A N 1
ATOM 765 C CA . GLN A 1 93 ? -10.069 -1.620 -4.793 1.00 93.31 93 GLN A CA 1
ATOM 766 C C . GLN A 1 93 ? -11.491 -1.588 -5.367 1.00 93.31 93 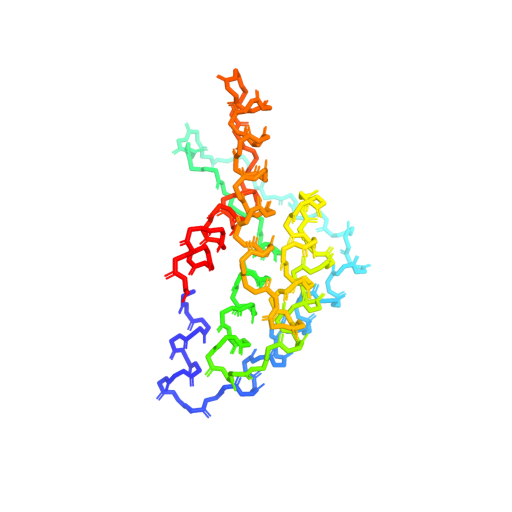GLN A C 1
ATOM 768 O O . GLN A 1 93 ? -11.684 -1.741 -6.570 1.00 93.31 93 GLN A O 1
ATOM 773 N N . GLN A 1 94 ? -12.498 -1.404 -4.512 1.00 94.19 94 GLN A N 1
ATOM 774 C CA . GLN A 1 94 ? -13.898 -1.297 -4.928 1.00 94.19 94 GLN A CA 1
ATOM 775 C C . GLN A 1 94 ? -14.290 0.126 -5.361 1.00 94.19 94 GLN A C 1
ATOM 777 O O . GLN A 1 94 ? -15.387 0.318 -5.884 1.00 94.19 94 GLN A O 1
ATOM 782 N N . GLY A 1 95 ? -13.420 1.120 -5.150 1.00 93.69 95 GLY A N 1
ATOM 783 C CA . GLY A 1 95 ? -13.688 2.535 -5.422 1.00 93.69 95 GLY A CA 1
ATOM 784 C C . GLY A 1 95 ? -14.467 3.265 -4.320 1.00 93.69 95 GLY A C 1
ATOM 785 O O . GLY A 1 95 ? -14.944 4.379 -4.535 1.00 93.69 95 GLY A O 1
ATOM 786 N N . PHE A 1 96 ? -14.609 2.667 -3.135 1.00 95.31 96 PHE A N 1
ATOM 787 C CA . PHE A 1 96 ? -15.283 3.257 -1.974 1.00 95.31 96 PHE A CA 1
ATOM 788 C C . PHE A 1 96 ? -14.311 4.094 -1.124 1.00 95.31 96 PHE A C 1
ATOM 790 O O . PHE A 1 96 ? -13.982 3.746 0.009 1.00 95.31 96 PHE A O 1
ATOM 797 N N . PHE A 1 97 ? -13.828 5.207 -1.683 1.00 93.75 97 PHE A N 1
ATOM 798 C CA . PHE A 1 97 ? -12.742 5.997 -1.086 1.00 93.75 97 PHE A CA 1
ATOM 799 C C . PHE A 1 97 ? -13.099 6.673 0.248 1.00 93.75 97 PHE A C 1
ATOM 801 O O . PHE A 1 97 ? -12.261 6.720 1.141 1.00 93.75 97 PHE A O 1
ATOM 808 N N . GLU A 1 98 ? -14.341 7.127 0.437 1.00 94.94 98 GLU A N 1
ATOM 809 C CA . GLU A 1 98 ? -14.775 7.735 1.708 1.00 94.94 98 GLU A CA 1
ATOM 810 C C . GLU A 1 98 ? -14.731 6.708 2.854 1.00 94.94 98 GLU A C 1
ATOM 812 O O . GLU A 1 98 ? -14.198 6.964 3.933 1.00 94.94 98 GLU A O 1
ATOM 817 N N . GLN A 1 99 ? -15.215 5.490 2.598 1.00 96.19 99 GLN A N 1
ATOM 818 C CA . GLN A 1 99 ? -15.151 4.386 3.554 1.00 96.19 99 GLN A CA 1
ATOM 819 C C . GLN A 1 99 ? -13.709 3.922 3.795 1.00 96.19 99 GLN A C 1
ATOM 821 O O . GLN A 1 99 ? -13.367 3.558 4.924 1.00 96.19 99 GLN A O 1
ATOM 826 N N . ALA A 1 100 ? -12.860 3.948 2.763 1.00 95.50 100 ALA A N 1
ATOM 827 C CA . ALA A 1 100 ? -11.439 3.648 2.894 1.00 95.50 100 ALA A CA 1
ATOM 828 C C . ALA A 1 100 ? -10.731 4.661 3.807 1.00 95.50 100 ALA A C 1
ATOM 830 O O . ALA A 1 100 ? -10.014 4.254 4.721 1.00 95.50 100 ALA A O 1
ATOM 831 N N . GLN A 1 101 ? -10.989 5.961 3.630 1.00 94.62 101 GLN A N 1
ATOM 832 C CA . GLN A 1 101 ? -10.437 7.022 4.478 1.00 94.62 101 GLN A CA 1
ATOM 833 C C . GLN A 1 101 ? -10.826 6.833 5.945 1.00 94.62 101 GLN A C 1
ATOM 835 O O . GLN A 1 101 ? -9.950 6.815 6.810 1.00 94.62 101 GLN A O 1
ATOM 840 N N . VAL A 1 102 ? -12.110 6.587 6.222 1.00 95.94 102 VAL A N 1
ATOM 841 C CA . VAL A 1 102 ? -12.582 6.301 7.587 1.00 95.94 102 VAL A CA 1
ATOM 842 C C . VAL A 1 102 ? -11.876 5.069 8.165 1.00 95.94 102 VAL A C 1
ATOM 844 O O . VAL A 1 102 ? -11.453 5.077 9.320 1.00 95.94 102 VAL A O 1
ATOM 847 N N . ALA A 1 103 ? -11.697 4.006 7.376 1.00 95.50 103 ALA A N 1
ATOM 848 C CA . ALA A 1 103 ? -10.987 2.810 7.827 1.00 95.50 103 ALA A CA 1
ATOM 849 C C . ALA A 1 103 ? -9.501 3.086 8.139 1.00 95.50 103 ALA A C 1
ATOM 851 O O . ALA A 1 103 ? -8.994 2.590 9.151 1.00 95.50 103 ALA A O 1
ATOM 852 N N . TYR A 1 104 ? -8.819 3.913 7.338 1.00 95.00 104 TYR A N 1
ATOM 853 C CA . TYR A 1 104 ? -7.451 4.355 7.623 1.00 95.00 104 TYR A CA 1
ATOM 854 C C . TYR A 1 104 ? -7.365 5.189 8.904 1.00 95.00 104 TYR A C 1
ATOM 856 O O . TYR A 1 104 ? -6.468 4.964 9.715 1.00 95.00 104 TYR A O 1
ATOM 864 N N . GLU A 1 105 ? -8.310 6.095 9.150 1.00 94.44 105 GLU A N 1
ATOM 865 C CA . GLU A 1 105 ? -8.348 6.884 10.389 1.00 94.44 105 GLU A CA 1
ATOM 866 C C . GLU A 1 105 ? -8.518 6.001 11.627 1.00 94.44 105 GLU A C 1
ATOM 868 O O . GLU A 1 105 ? -7.838 6.194 12.639 1.00 94.44 105 GLU A O 1
ATOM 873 N N . VAL A 1 106 ? -9.388 4.990 11.548 1.00 95.00 106 VAL A N 1
ATOM 874 C CA . VAL A 1 106 ? -9.549 4.003 12.623 1.00 95.00 106 VAL A CA 1
ATOM 875 C C . VAL A 1 106 ? -8.239 3.240 12.851 1.00 95.00 106 VAL A C 1
ATOM 877 O O . VAL A 1 106 ? -7.836 3.076 14.006 1.00 95.00 106 VAL A O 1
ATOM 880 N N . ALA A 1 107 ? -7.538 2.832 11.786 1.00 92.50 107 ALA A N 1
ATOM 881 C CA . ALA A 1 107 ? -6.234 2.171 11.886 1.00 92.50 107 ALA A CA 1
ATOM 882 C C . ALA A 1 107 ? -5.190 3.062 12.587 1.00 92.50 107 ALA A C 1
ATOM 884 O O . ALA A 1 107 ? -4.545 2.629 13.545 1.00 92.50 107 ALA A O 1
ATOM 885 N N . MET A 1 108 ? -5.081 4.329 12.175 1.00 92.06 108 MET A N 1
ATOM 886 C CA . MET A 1 108 ? -4.159 5.306 12.764 1.00 92.06 108 MET A CA 1
ATOM 887 C C . MET A 1 108 ? -4.465 5.577 14.243 1.00 92.06 108 MET A C 1
ATOM 889 O O . MET A 1 108 ? -3.551 5.631 15.068 1.00 92.06 108 MET A O 1
ATOM 893 N N . ASN A 1 109 ? -5.741 5.741 14.603 1.00 92.38 109 ASN A N 1
ATOM 894 C CA . ASN A 1 109 ? -6.156 5.987 15.986 1.00 92.38 109 ASN A CA 1
ATOM 895 C C . ASN A 1 109 ? -5.846 4.791 16.889 1.00 92.38 109 ASN A C 1
ATOM 897 O O . ASN A 1 109 ? -5.331 4.961 17.996 1.00 92.38 109 ASN A O 1
ATOM 901 N N . LYS A 1 110 ? -6.101 3.578 16.394 1.00 89.94 110 LYS A N 1
ATOM 902 C CA . LYS A 1 110 ? -5.778 2.338 17.098 1.00 89.94 110 LYS A CA 1
ATOM 903 C C . LYS A 1 110 ? -4.273 2.183 17.299 1.00 89.94 110 LYS A C 1
ATOM 905 O O . LYS A 1 110 ? -3.839 1.947 18.420 1.00 89.94 110 LYS A O 1
ATOM 910 N N . PHE A 1 111 ? -3.476 2.431 16.259 1.00 88.50 111 PHE A N 1
ATOM 911 C CA . PHE A 1 111 ? -2.018 2.444 16.365 1.00 88.50 111 PHE A CA 1
ATOM 912 C C . PHE A 1 111 ? -1.529 3.426 17.440 1.00 88.50 111 PHE A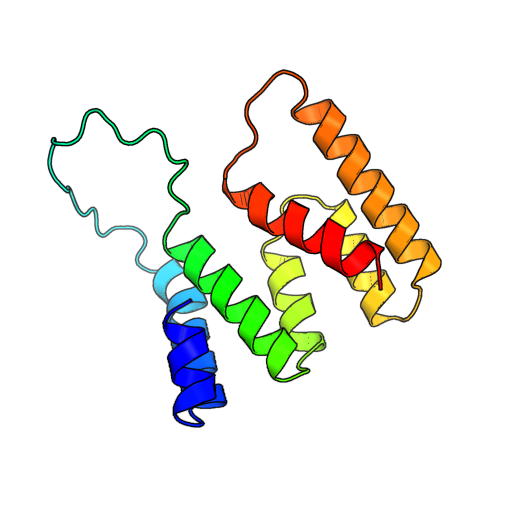 C 1
ATOM 914 O O . PHE A 1 111 ? -0.703 3.068 18.278 1.00 88.50 111 PHE A O 1
ATOM 921 N N . ARG A 1 112 ? -2.061 4.655 17.465 1.00 88.38 112 ARG A N 1
ATOM 922 C CA . ARG A 1 112 ? -1.692 5.658 18.479 1.00 88.38 112 ARG A CA 1
ATOM 923 C C . ARG A 1 112 ? -2.021 5.194 19.894 1.00 88.38 112 ARG A C 1
ATOM 925 O O . ARG A 1 112 ? -1.226 5.430 20.796 1.00 88.38 112 ARG A O 1
ATOM 932 N N . SER A 1 113 ? -3.165 4.538 20.083 1.00 87.38 113 SER A N 1
ATOM 933 C CA . SER A 1 113 ? -3.557 3.974 21.377 1.00 87.38 113 SER A CA 1
ATOM 934 C C . SER A 1 113 ? -2.626 2.836 21.806 1.00 87.38 113 SER A C 1
ATOM 936 O O . SER A 1 113 ? -2.117 2.847 22.926 1.00 87.38 113 SER A O 1
ATOM 938 N N . ASP A 1 114 ? -2.369 1.882 20.911 1.00 84.81 114 ASP A N 1
ATOM 939 C CA . ASP A 1 114 ? -1.608 0.663 21.211 1.00 84.81 114 ASP A CA 1
ATOM 940 C C . ASP A 1 114 ? -0.117 0.950 21.461 1.00 84.81 114 ASP A C 1
ATOM 942 O O . ASP A 1 114 ? 0.519 0.301 22.294 1.00 84.81 114 ASP A O 1
ATOM 946 N N . TYR A 1 115 ? 0.439 1.960 20.786 1.00 83.31 115 TYR A N 1
ATOM 947 C CA . TYR A 1 115 ? 1.861 2.316 20.850 1.00 83.31 115 TYR A CA 1
ATOM 948 C C . TYR A 1 115 ? 2.128 3.638 21.577 1.00 83.31 115 TYR A C 1
ATOM 950 O O . TYR A 1 115 ? 3.224 4.188 21.491 1.00 83.31 115 TYR A O 1
ATOM 958 N N . SER A 1 116 ? 1.165 4.137 22.362 1.00 80.12 116 SER A N 1
ATOM 959 C CA . SER A 1 116 ? 1.364 5.344 23.178 1.00 80.12 116 SER A CA 1
ATOM 960 C C . SER A 1 116 ? 2.426 5.163 24.270 1.00 80.12 116 SER A C 1
ATOM 962 O O . SER A 1 116 ? 3.027 6.149 24.692 1.00 80.12 116 SER A O 1
ATOM 964 N N . SER A 1 117 ? 2.630 3.939 24.769 1.00 74.50 117 SER A N 1
ATOM 965 C CA . SER A 1 117 ? 3.575 3.633 25.857 1.00 74.50 117 SER A CA 1
ATOM 966 C C . SER A 1 117 ? 4.716 2.701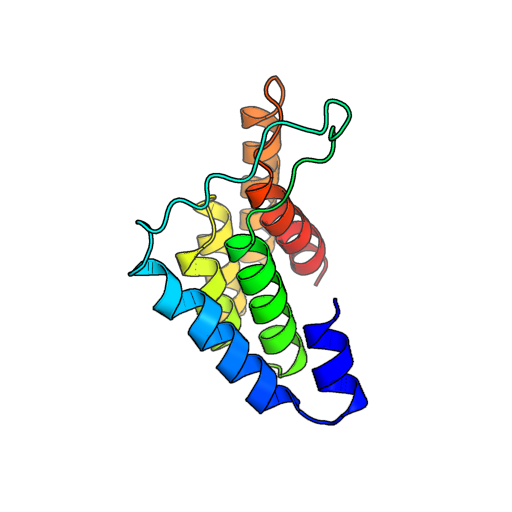 25.444 1.00 74.50 117 SER A C 1
ATOM 968 O O . SER A 1 117 ? 5.654 2.505 26.216 1.00 74.50 117 SER A O 1
ATOM 970 N N . THR A 1 118 ? 4.639 2.116 24.246 1.00 76.69 118 THR A N 1
ATOM 971 C CA . THR A 1 118 ? 5.555 1.074 23.768 1.00 76.69 118 THR A CA 1
ATOM 972 C C . THR A 1 118 ? 6.121 1.477 22.409 1.00 76.69 118 THR A C 1
ATOM 974 O O . THR A 1 118 ? 5.350 1.900 21.549 1.00 76.69 118 THR A O 1
ATOM 977 N N . PRO A 1 119 ? 7.437 1.336 22.168 1.00 76.50 119 PRO A N 1
ATOM 978 C CA . PRO A 1 119 ? 8.014 1.623 20.861 1.00 76.50 119 PRO A CA 1
ATOM 979 C C . PRO A 1 119 ? 7.371 0.754 19.774 1.00 76.50 119 PRO A C 1
ATOM 981 O O . PRO A 1 119 ? 7.201 -0.458 19.940 1.00 76.50 119 PRO A O 1
ATOM 984 N N . SER A 1 120 ? 7.005 1.378 18.653 1.00 74.69 120 SER A N 1
ATOM 985 C CA . SER A 1 120 ? 6.362 0.682 17.542 1.00 74.69 120 SER A CA 1
ATOM 986 C C . SER A 1 120 ? 7.331 -0.292 16.863 1.00 74.69 120 SER A C 1
ATOM 988 O O . SER A 1 120 ? 8.470 0.090 16.581 1.00 74.69 120 SER A O 1
ATOM 990 N N . PRO A 1 121 ? 6.905 -1.527 16.537 1.00 78.06 121 PRO A N 1
ATOM 991 C CA . PRO A 1 121 ? 7.710 -2.461 15.773 1.00 78.06 121 PRO A CA 1
ATOM 992 C C . PRO A 1 121 ? 8.093 -1.858 14.413 1.00 78.06 121 PRO A C 1
ATOM 994 O O . PRO A 1 121 ? 7.239 -1.259 13.752 1.00 78.06 121 PRO A O 1
ATOM 997 N N . PRO A 1 122 ? 9.328 -2.089 13.940 1.00 72.62 122 PRO A N 1
ATOM 998 C CA . PRO A 1 122 ? 9.822 -1.527 12.685 1.00 72.62 122 PRO A CA 1
ATOM 999 C C . PRO A 1 122 ? 8.927 -1.837 11.476 1.00 72.62 122 PRO A C 1
ATOM 1001 O O . PRO A 1 122 ? 8.733 -0.999 10.605 1.00 72.62 122 PRO A O 1
ATOM 1004 N N . SER A 1 123 ? 8.311 -3.022 11.435 1.00 72.19 123 SER A N 1
ATOM 1005 C CA . SER A 1 123 ? 7.415 -3.432 10.342 1.00 72.19 123 SER A CA 1
ATOM 1006 C C . SER A 1 123 ? 6.207 -2.512 10.166 1.00 72.19 123 SER A C 1
ATOM 1008 O O . SER A 1 123 ? 5.695 -2.390 9.060 1.00 72.19 123 SER A O 1
ATOM 1010 N N . MET A 1 124 ? 5.747 -1.852 11.232 1.00 82.50 124 MET A N 1
ATOM 1011 C CA . MET A 1 124 ? 4.616 -0.930 11.133 1.00 82.50 124 MET A CA 1
ATOM 1012 C C . MET A 1 124 ? 4.984 0.430 10.554 1.00 82.50 124 MET A C 1
ATOM 1014 O O . MET A 1 124 ? 4.089 1.161 10.150 1.00 82.50 124 MET A O 1
ATOM 1018 N N . LEU A 1 125 ? 6.272 0.763 10.447 1.00 84.81 125 LEU A N 1
ATOM 1019 C CA . LEU A 1 125 ? 6.692 1.975 9.744 1.00 84.81 125 LEU A CA 1
ATOM 1020 C C . LEU A 1 125 ? 6.261 1.931 8.269 1.00 84.81 125 LEU A C 1
ATOM 1022 O O . LEU A 1 125 ? 5.871 2.956 7.710 1.00 84.81 125 LEU A O 1
ATOM 1026 N N . SER A 1 126 ? 6.267 0.736 7.663 1.00 87.56 126 SER A N 1
ATOM 1027 C CA . SER A 1 126 ? 5.773 0.523 6.297 1.00 87.56 126 SER A CA 1
ATOM 1028 C C . SER A 1 126 ? 4.270 0.816 6.177 1.00 87.56 126 SER A C 1
ATOM 1030 O O . SER A 1 126 ? 3.857 1.536 5.268 1.00 87.56 126 SER A O 1
ATOM 1032 N N . GLU A 1 127 ? 3.463 0.340 7.132 1.00 89.75 127 GLU A N 1
ATOM 1033 C CA . GLU A 1 127 ? 2.018 0.596 7.183 1.00 89.75 127 GLU A CA 1
ATOM 1034 C C . GLU A 1 127 ? 1.693 2.063 7.480 1.00 89.75 127 GLU A C 1
ATOM 1036 O O . GLU A 1 127 ? 0.795 2.616 6.857 1.00 89.75 127 GLU A O 1
ATOM 1041 N N . LEU A 1 128 ? 2.445 2.740 8.354 1.00 89.81 128 LEU A N 1
ATOM 1042 C CA . LEU A 1 128 ? 2.240 4.174 8.597 1.00 89.81 128 LEU A CA 1
ATOM 1043 C C . LEU A 1 128 ? 2.418 4.989 7.317 1.00 89.81 128 LEU A C 1
ATOM 1045 O O . LEU A 1 128 ? 1.569 5.810 6.974 1.00 89.81 128 LEU A O 1
ATOM 1049 N N . LYS A 1 129 ? 3.504 4.723 6.586 1.00 90.12 129 LYS A N 1
ATOM 1050 C CA . LYS A 1 129 ? 3.781 5.386 5.311 1.00 90.12 129 LYS A CA 1
ATOM 1051 C C . LYS A 1 129 ? 2.689 5.099 4.279 1.00 90.12 129 LYS A C 1
ATOM 1053 O O . LYS A 1 129 ? 2.312 5.982 3.505 1.00 90.12 129 LYS A O 1
ATOM 1058 N N . LEU A 1 130 ? 2.186 3.866 4.257 1.00 91.31 130 LEU A N 1
ATOM 1059 C CA . LEU A 1 130 ? 1.039 3.498 3.438 1.00 91.31 130 LEU A CA 1
ATOM 1060 C C . LEU A 1 130 ? -0.170 4.373 3.790 1.00 91.31 130 LEU A C 1
ATOM 1062 O O . LEU A 1 130 ? -0.726 5.009 2.899 1.00 91.31 130 LEU A O 1
ATOM 1066 N N . TRP A 1 131 ? -0.540 4.454 5.069 1.00 92.75 131 TRP A N 1
ATOM 1067 C CA . TRP A 1 131 ? -1.713 5.210 5.503 1.00 92.75 131 TRP A CA 1
ATOM 1068 C C . TRP A 1 131 ? -1.608 6.693 5.149 1.00 92.75 131 TRP A C 1
ATOM 1070 O O . TRP A 1 131 ? -2.555 7.248 4.607 1.00 92.75 131 TRP A O 1
ATOM 1080 N N . GLU A 1 132 ? -0.457 7.327 5.385 1.00 89.62 132 GLU A N 1
ATOM 1081 C CA . GLU A 1 132 ? -0.236 8.740 5.043 1.00 89.62 132 GLU A CA 1
ATOM 1082 C C . GLU A 1 132 ? -0.403 9.012 3.545 1.00 89.62 132 GLU A C 1
ATOM 1084 O O . GLU A 1 132 ? -0.977 10.025 3.146 1.00 89.62 132 GLU A O 1
ATOM 1089 N N . THR A 1 133 ? 0.098 8.106 2.703 1.00 89.75 133 THR A N 1
ATOM 1090 C CA . THR A 1 133 ? 0.062 8.293 1.248 1.00 89.75 133 THR A CA 1
ATOM 1091 C C . THR A 1 133 ? -1.283 7.951 0.623 1.00 89.75 133 THR A C 1
ATOM 1093 O O . THR A 1 133 ? -1.620 8.553 -0.392 1.00 89.75 133 THR A O 1
ATOM 1096 N N . HIS A 1 134 ? -2.028 7.000 1.185 1.00 89.12 134 HIS A N 1
ATOM 1097 C CA . HIS A 1 134 ? -3.315 6.548 0.652 1.00 89.12 134 HIS A CA 1
ATOM 1098 C C . HIS A 1 134 ? -4.496 7.349 1.195 1.00 89.12 134 HIS A C 1
ATOM 1100 O O . HIS A 1 134 ? -5.397 7.684 0.438 1.00 89.12 134 HIS A O 1
ATOM 1106 N N . TRP A 1 135 ? -4.450 7.770 2.460 1.00 90.38 135 TRP A N 1
ATOM 1107 C CA . TRP A 1 135 ? -5.483 8.636 3.031 1.00 90.38 135 TRP A CA 1
ATOM 1108 C C . TRP A 1 135 ? -5.592 9.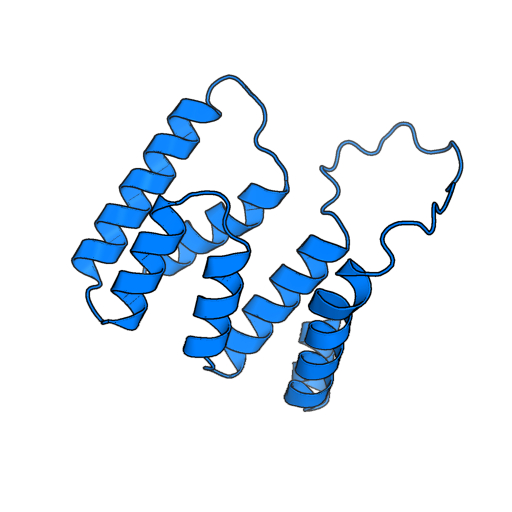986 2.296 1.00 90.38 135 TRP A C 1
ATOM 1110 O O . TRP A 1 135 ? -6.685 10.530 2.170 1.00 90.38 135 TRP A O 1
ATOM 1120 N N . ALA A 1 136 ? -4.473 10.507 1.778 1.00 84.12 136 ALA A N 1
ATOM 1121 C CA . ALA A 1 136 ? -4.409 11.789 1.071 1.00 84.12 136 ALA A CA 1
ATOM 1122 C C . ALA A 1 136 ? -4.714 11.725 -0.444 1.00 84.12 136 ALA A C 1
ATOM 1124 O O . ALA A 1 136 ? -4.595 12.757 -1.112 1.00 84.12 136 ALA A O 1
ATOM 1125 N N . ARG A 1 137 ? -5.024 10.545 -1.001 1.00 76.62 137 ARG A N 1
ATOM 1126 C CA . ARG A 1 137 ? -5.433 10.392 -2.410 1.00 76.62 137 ARG A CA 1
ATOM 1127 C C . ARG A 1 137 ? -6.898 10.756 -2.606 1.00 76.62 137 ARG A C 1
ATOM 1129 O O . ARG A 1 137 ? -7.184 11.290 -3.700 1.00 76.62 137 ARG A O 1
#

Solvent-accessible surface area (backbone atoms only — not comparable to full-atom values): 8101 Å² total; per-residue (Å²): 110,66,67,58,49,51,18,68,77,67,72,35,49,68,64,48,49,54,53,32,50,49,58,56,62,59,53,70,79,57,82,81,70,84,75,86,72,77,97,79,76,99,78,75,89,63,77,75,68,52,73,62,54,56,36,46,55,51,41,45,52,49,25,62,74,71,67,37,60,69,63,33,49,58,50,47,58,74,66,56,82,53,68,38,51,42,52,15,51,53,25,47,78,74,66,39,52,72,63,15,37,53,28,40,50,53,37,53,53,49,49,52,64,73,40,68,89,42,88,73,61,61,76,51,58,58,53,51,53,47,45,62,61,57,63,73,106

Nearest PDB structures (foldseek):
  7kts-assembly1_A  TM=8.296E-01  e=3.596E-08  Homo sapiens
  8xvv-assembly1_L  TM=9.544E-01  e=7.466E-07  Homo sapiens
  8qri-assembly1_C  TM=8.369E-01  e=4.737E-07  Homo sapiens

Radius of gyration: 16.86 Å; Cα contacts (8 Å, |Δi|>4): 92; chains: 1; bounding box: 46×34×44 Å

Foldseek 3Di:
DVLVCCCVVVVCLVVSLVVLVCVQPVCVVVVPDDPPDDDDDPPPPDLDDDPNLVSLLVNLVSCVVVVVLVVNLVSCCVQPPDPLQNVLSVCVVVVVNVSSLVSLVVSVVVCCVVCVPPPDRPSCVSVVVVSVVSNVD

Mean predicted aligned error: 8.86 Å

Sequence (137 aa):
VLMKYLGKSHNLWHRITLSLEHLAFENGNNGQLKTKRDVSDCYDFEPTMSPQQEVLDSLSEMYTLLREEDMWAGLWQKHSRCRETNVAIMYEQQGFFEQAQVAYEVAMNKFRSDYSSTPSPPSMLSELKLWETHWAR

Organism: Timema californicum (NCBI:txid61474)

pLDDT: mean 81.62, std 16.49, range [34.94, 96.19]

Secondary structure (DSSP, 8-state):
-HHHHHHHHHT-HHHHHHHHHHHHHTGGG-TT------S--TT--S-PPPHHHHHHHHHHHHHHHHT-HHHHHHHHHHH-S-HHHHHHHHHHHHT-HHHHHHHHHHHHHHHHHHTSSSPPPTHHHHHHHHHHHHHT-